Protein AF-A0AAW8EI03-F1 (afdb_monomer)

Mean predicted aligned error: 3.79 Å

Organism: Variovorax paradoxus (NCBI:txid34073)

Foldseek 3Di:
DALQVLLVLLLVCCVVPFLPDVVSLVVSLVVLLVDQLVRNCNNLLVLLQDADDPVRSQRSNQNSLSSCVRSVSDDDDPLLVSLVSRLVRDDLVHQSVLVSVCVNPNLVVSLVSLVVSLPDPDDDPSSVLSSLSSNVSSVPVCSPPDD

Nearest PDB structures (foldseek):
  5tqb-assembly1_B  TM=2.737E-01  e=3.969E+00  Thermochaetoides thermophila DSM 1495

Sequence (147 aa):
MKRDEVLAAVLQSADRFGADNPQQLAFLRSRLGRCAPAEVFAGLFAVFVESAPKELRSQRQELAGRLLDTAEPTKEIDLVECIRASLPSYDLSVEQLPQYFARVLGKQAAIDALASVQATEGLSDGEIAAARTMRWWLGDPTAGEQP

Structure (mmCIF, N/CA/C/O backbone):
data_AF-A0AAW8EI03-F1
#
_entry.id   AF-A0AAW8EI03-F1
#
loop_
_atom_site.group_PDB
_atom_site.id
_atom_site.type_symbol
_atom_site.label_atom_id
_atom_site.label_alt_id
_atom_site.label_comp_id
_atom_site.label_asym_id
_atom_site.label_entity_id
_atom_site.label_seq_id
_atom_site.pdbx_PDB_ins_code
_atom_site.Cartn_x
_atom_site.Cartn_y
_atom_site.Cartn_z
_atom_site.occupancy
_atom_site.B_iso_or_equiv
_atom_site.auth_seq_id
_atom_site.auth_comp_id
_atom_site.auth_asym_id
_atom_site.auth_atom_id
_atom_site.pdbx_PDB_model_num
ATOM 1 N N . MET A 1 1 ? 13.090 -10.937 -11.648 1.00 88.44 1 MET A N 1
ATOM 2 C CA . MET A 1 1 ? 13.462 -10.633 -10.258 1.00 88.44 1 MET A CA 1
ATOM 3 C C . MET A 1 1 ? 12.588 -11.454 -9.337 1.00 88.44 1 MET A C 1
ATOM 5 O O . MET A 1 1 ? 11.423 -11.658 -9.672 1.00 88.44 1 MET A O 1
ATOM 9 N N . LYS A 1 2 ? 13.156 -11.942 -8.241 1.00 94.81 2 LYS A N 1
ATOM 10 C CA . LYS A 1 2 ? 12.438 -12.563 -7.124 1.00 94.81 2 LYS A CA 1
ATOM 11 C C . LYS A 1 2 ? 11.933 -11.504 -6.147 1.00 94.81 2 LYS A C 1
ATOM 13 O O . LYS A 1 2 ? 12.442 -10.383 -6.165 1.00 94.81 2 LYS A O 1
ATOM 18 N N . ARG A 1 3 ? 10.967 -11.866 -5.298 1.00 95.50 3 ARG A N 1
ATOM 19 C CA . ARG A 1 3 ? 10.403 -11.027 -4.225 1.00 95.50 3 ARG A CA 1
ATOM 20 C C . ARG A 1 3 ? 11.460 -10.158 -3.536 1.00 95.50 3 ARG A C 1
ATOM 22 O O . ARG A 1 3 ? 11.333 -8.938 -3.535 1.00 95.50 3 ARG A O 1
ATOM 29 N N . ASP A 1 4 ? 12.512 -10.775 -3.000 1.00 96.50 4 ASP A N 1
ATOM 30 C CA . ASP A 1 4 ? 13.514 -10.073 -2.187 1.00 96.50 4 ASP A CA 1
ATOM 31 C C . ASP A 1 4 ? 14.360 -9.095 -3.015 1.00 96.50 4 ASP A C 1
ATOM 33 O O . ASP A 1 4 ? 14.758 -8.037 -2.531 1.00 96.50 4 ASP A O 1
ATOM 37 N N . GLU A 1 5 ? 14.584 -9.393 -4.298 1.00 97.12 5 GLU A N 1
ATOM 38 C CA . GLU A 1 5 ? 15.269 -8.477 -5.215 1.00 97.12 5 GLU A CA 1
ATOM 39 C C . GLU A 1 5 ? 14.397 -7.262 -5.554 1.00 97.12 5 GLU A C 1
ATOM 41 O O . GLU A 1 5 ? 14.919 -6.158 -5.726 1.00 97.12 5 GLU A O 1
ATOM 46 N N . VAL A 1 6 ? 13.078 -7.456 -5.679 1.00 97.00 6 VAL A N 1
ATOM 47 C CA . VAL A 1 6 ? 12.111 -6.367 -5.891 1.00 97.00 6 VAL A CA 1
ATOM 48 C C . VAL A 1 6 ? 12.072 -5.473 -4.660 1.00 97.00 6 VAL A C 1
ATOM 50 O O . VAL A 1 6 ? 12.260 -4.264 -4.794 1.00 97.00 6 VAL A O 1
ATOM 53 N N . LEU A 1 7 ? 11.914 -6.069 -3.478 1.00 97.38 7 LEU A N 1
ATOM 54 C CA . LEU A 1 7 ? 11.933 -5.359 -2.204 1.00 97.38 7 LEU A CA 1
ATOM 55 C C . LEU A 1 7 ? 13.216 -4.531 -2.062 1.00 97.38 7 LEU A C 1
ATOM 57 O O . LEU A 1 7 ? 13.153 -3.312 -1.920 1.00 97.38 7 LEU A O 1
ATOM 61 N N . ALA A 1 8 ? 14.386 -5.161 -2.200 1.00 97.00 8 ALA A N 1
ATOM 62 C CA . ALA A 1 8 ? 15.669 -4.477 -2.075 1.00 97.00 8 ALA A CA 1
ATOM 63 C C . ALA A 1 8 ? 15.820 -3.314 -3.071 1.00 97.00 8 ALA A C 1
ATOM 65 O O . ALA A 1 8 ? 16.311 -2.249 -2.696 1.00 97.00 8 ALA A O 1
ATOM 66 N N . ALA A 1 9 ? 15.377 -3.485 -4.322 1.00 96.75 9 ALA A N 1
ATOM 67 C CA . ALA A 1 9 ? 15.443 -2.428 -5.330 1.00 96.75 9 ALA A CA 1
ATOM 68 C C . ALA A 1 9 ? 14.569 -1.215 -4.970 1.00 96.75 9 ALA A C 1
ATOM 70 O O . ALA A 1 9 ? 14.993 -0.076 -5.172 1.00 96.75 9 ALA A O 1
ATOM 71 N N . VAL A 1 10 ? 13.373 -1.449 -4.428 1.00 96.50 10 VAL A N 1
ATOM 72 C CA . VAL A 1 10 ? 12.440 -0.385 -4.025 1.00 96.50 10 VAL A CA 1
ATOM 73 C C . VAL A 1 10 ? 12.973 0.357 -2.805 1.00 96.50 10 VAL A C 1
ATOM 75 O O . VAL A 1 10 ? 13.032 1.584 -2.833 1.00 96.50 10 VAL A O 1
ATOM 78 N N . LEU A 1 11 ? 13.442 -0.369 -1.783 1.00 96.44 11 LEU A N 1
ATOM 79 C CA . LEU A 1 11 ? 14.020 0.232 -0.578 1.00 96.44 11 LEU A CA 1
ATOM 80 C C . LEU A 1 11 ? 15.233 1.106 -0.919 1.00 96.44 11 LEU A C 1
ATOM 82 O O . LEU A 1 11 ? 15.270 2.277 -0.554 1.00 96.44 11 LEU A O 1
ATOM 86 N N . GLN A 1 12 ? 16.186 0.575 -1.691 1.00 95.62 12 GLN A N 1
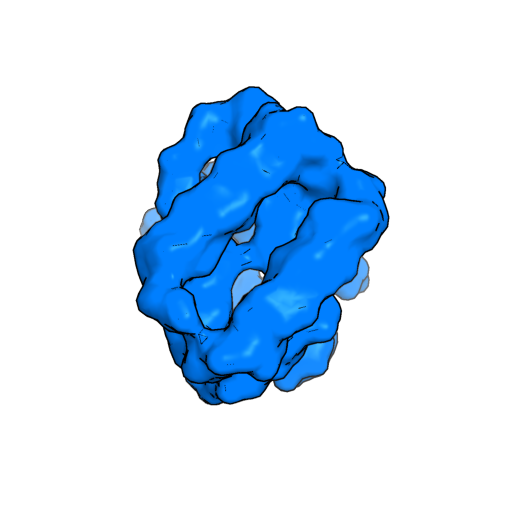ATOM 87 C CA . GLN A 1 12 ? 17.380 1.325 -2.098 1.00 95.62 12 GLN A CA 1
ATOM 88 C C . GLN A 1 12 ? 17.038 2.560 -2.936 1.00 95.62 12 GLN A C 1
ATOM 90 O O . GLN A 1 12 ? 17.693 3.595 -2.810 1.00 95.62 12 GLN A O 1
ATOM 95 N N . SER A 1 13 ? 16.030 2.462 -3.807 1.00 96.12 13 SER A N 1
ATOM 96 C CA . SER A 1 13 ? 15.607 3.597 -4.623 1.00 96.12 13 SER A CA 1
ATOM 97 C C . SER A 1 13 ? 14.934 4.678 -3.783 1.00 96.12 13 SER A C 1
ATOM 99 O O . SER A 1 13 ? 15.280 5.847 -3.935 1.00 96.12 13 SER A O 1
ATOM 101 N N . ALA A 1 14 ? 14.011 4.304 -2.894 1.00 95.75 14 ALA A N 1
ATOM 102 C CA . ALA A 1 14 ? 13.328 5.246 -2.012 1.00 95.75 14 ALA A CA 1
ATOM 103 C C . ALA A 1 14 ? 14.315 5.957 -1.077 1.00 95.75 14 ALA A C 1
ATOM 105 O O . ALA A 1 14 ? 14.278 7.178 -0.967 1.00 95.75 14 ALA A O 1
ATOM 106 N N . ASP A 1 15 ? 15.256 5.225 -0.480 1.00 94.69 15 ASP A N 1
ATOM 107 C CA . ASP A 1 15 ? 16.249 5.803 0.432 1.00 94.69 15 ASP A CA 1
ATOM 108 C C . ASP A 1 15 ? 17.183 6.796 -0.269 1.00 94.69 15 ASP A C 1
ATOM 110 O O . ASP A 1 15 ? 17.623 7.780 0.323 1.00 94.69 15 ASP A O 1
ATOM 114 N N . ARG A 1 16 ? 17.514 6.536 -1.539 1.00 95.25 16 ARG A N 1
ATOM 115 C CA . ARG A 1 16 ? 18.467 7.353 -2.295 1.00 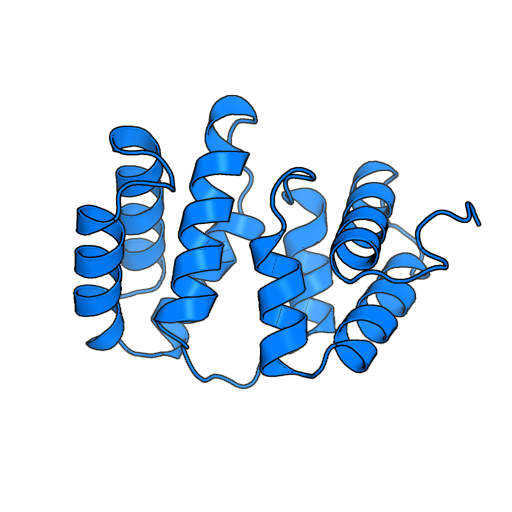95.25 16 ARG A CA 1
ATOM 116 C C . ARG A 1 16 ? 17.819 8.534 -3.011 1.00 95.25 16 ARG A C 1
ATOM 118 O O . ARG A 1 16 ? 18.472 9.562 -3.186 1.00 95.25 16 ARG A O 1
ATOM 125 N N . PHE A 1 17 ? 16.593 8.371 -3.496 1.00 94.25 17 PHE A N 1
ATOM 126 C CA . PHE A 1 17 ? 15.964 9.315 -4.423 1.00 94.25 17 PHE A CA 1
ATOM 127 C C . PHE A 1 17 ? 14.592 9.818 -3.965 1.00 94.25 17 PHE A C 1
ATOM 129 O O . PHE A 1 17 ? 14.031 10.684 -4.638 1.00 94.25 17 PHE A O 1
ATOM 136 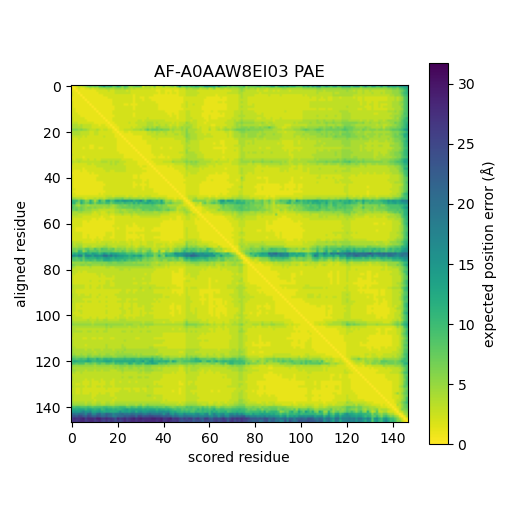N N . GLY A 1 18 ? 14.060 9.293 -2.860 1.00 93.56 18 GLY A N 1
ATOM 137 C CA . GLY A 1 18 ? 12.681 9.513 -2.437 1.00 93.56 18 GLY A CA 1
ATOM 138 C C . GLY A 1 18 ? 11.661 8.819 -3.342 1.00 93.56 18 GLY A C 1
ATOM 139 O O . GLY A 1 18 ? 12.004 8.111 -4.296 1.00 93.56 18 GLY A O 1
ATOM 140 N N . ALA A 1 19 ? 10.385 9.043 -3.044 1.00 92.69 19 ALA A N 1
ATOM 141 C CA . ALA A 1 19 ? 9.264 8.504 -3.803 1.00 92.69 19 ALA A CA 1
ATOM 142 C C . ALA A 1 19 ? 8.973 9.283 -5.093 1.00 92.69 19 ALA A C 1
ATOM 144 O O . ALA A 1 19 ? 8.380 8.729 -6.020 1.00 92.69 19 ALA A O 1
ATOM 145 N N . ASP A 1 20 ? 9.415 10.540 -5.176 1.00 90.75 20 ASP A N 1
ATOM 146 C CA . ASP A 1 20 ? 8.990 11.494 -6.205 1.00 90.75 20 ASP A CA 1
ATOM 147 C C . ASP A 1 20 ? 9.861 11.556 -7.455 1.00 90.75 20 ASP A C 1
ATOM 149 O O . ASP A 1 20 ? 9.526 12.266 -8.400 1.00 90.75 20 ASP A O 1
ATOM 153 N N . ASN A 1 21 ? 10.959 10.802 -7.519 1.00 93.81 21 ASN A N 1
ATOM 154 C CA . ASN A 1 21 ? 11.844 10.848 -8.677 1.00 93.81 21 ASN A CA 1
ATOM 155 C C . ASN A 1 21 ? 11.211 10.150 -9.906 1.00 93.81 21 ASN A C 1
ATOM 157 O O . ASN A 1 21 ? 11.165 8.915 -9.956 1.00 93.81 21 ASN A O 1
ATOM 161 N N . PRO A 1 22 ? 10.785 10.893 -10.953 1.00 92.44 22 PRO A N 1
ATOM 162 C CA . PRO A 1 22 ? 10.033 10.311 -12.066 1.00 92.44 22 PRO A CA 1
ATOM 163 C C . PRO A 1 22 ? 10.897 9.403 -12.949 1.00 92.44 22 PRO A C 1
ATOM 165 O O . PRO A 1 22 ? 10.401 8.433 -13.523 1.00 92.44 22 PRO A O 1
ATOM 168 N N . GLN A 1 23 ? 12.198 9.690 -13.047 1.00 94.19 23 GLN A N 1
ATOM 169 C CA . GLN A 1 23 ? 13.135 8.887 -13.834 1.00 94.19 23 GLN A CA 1
ATOM 170 C C . GLN A 1 23 ? 13.353 7.525 -13.172 1.00 94.19 23 GLN A C 1
ATOM 172 O O . GLN A 1 23 ? 13.334 6.499 -13.854 1.00 94.19 23 GLN A O 1
ATOM 177 N N . GLN A 1 24 ? 13.500 7.505 -11.844 1.00 94.19 24 GLN A N 1
ATOM 178 C CA . GLN A 1 24 ? 13.645 6.262 -11.086 1.00 94.19 24 GLN A CA 1
ATOM 179 C C . GLN A 1 24 ? 12.358 5.445 -11.077 1.00 94.19 24 GLN A C 1
ATOM 181 O O . GLN A 1 24 ? 12.412 4.235 -11.293 1.00 94.19 24 GLN A O 1
ATOM 186 N N . LEU A 1 25 ? 11.200 6.095 -10.937 1.00 94.62 25 LEU A N 1
ATOM 187 C CA . LEU A 1 25 ? 9.909 5.423 -11.056 1.00 94.62 25 LEU A CA 1
ATOM 188 C C . LEU A 1 25 ? 9.758 4.739 -12.425 1.00 94.62 25 LEU A C 1
ATOM 190 O O . LEU A 1 25 ? 9.434 3.553 -12.496 1.00 94.62 25 LEU A O 1
ATOM 194 N N . ALA A 1 26 ? 10.051 5.452 -13.519 1.00 94.75 26 ALA A N 1
ATOM 195 C CA . ALA A 1 26 ? 9.975 4.900 -14.871 1.00 94.75 26 ALA A CA 1
ATOM 196 C C . ALA A 1 26 ? 10.964 3.741 -15.092 1.00 94.75 26 ALA A C 1
ATOM 198 O O . ALA A 1 26 ? 10.614 2.735 -15.720 1.00 94.75 26 ALA A O 1
ATOM 199 N N . PHE A 1 27 ? 12.183 3.862 -14.558 1.00 94.81 27 PHE A N 1
ATOM 200 C CA . PHE A 1 27 ? 13.200 2.814 -14.609 1.00 94.81 27 PHE A CA 1
ATOM 201 C C . PHE A 1 27 ? 12.754 1.548 -13.868 1.00 94.81 27 PHE A C 1
ATOM 203 O O . PHE A 1 27 ? 12.774 0.458 -14.449 1.00 94.81 27 PHE A O 1
ATOM 210 N N . LEU A 1 28 ? 12.301 1.685 -12.617 1.00 95.81 28 LEU A N 1
ATOM 211 C CA . LEU A 1 28 ? 11.804 0.567 -11.817 1.00 95.81 28 LEU A CA 1
ATOM 212 C C . LEU A 1 28 ? 10.599 -0.085 -12.487 1.00 95.81 28 LEU A C 1
ATOM 214 O O . LEU A 1 28 ?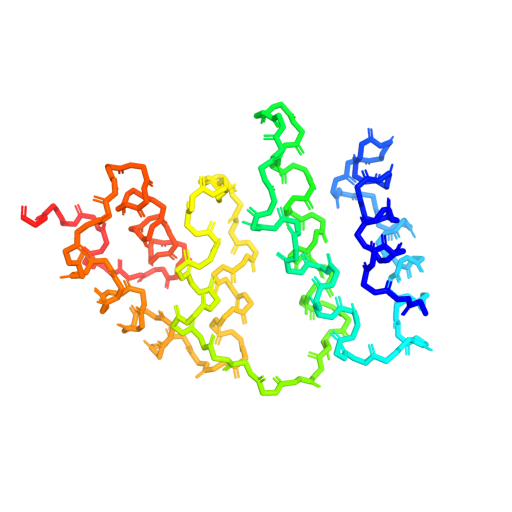 10.618 -1.296 -12.683 1.00 95.81 28 LEU A O 1
ATOM 218 N N . ARG A 1 29 ? 9.613 0.693 -12.946 1.00 95.00 29 ARG A N 1
ATOM 219 C CA . ARG A 1 29 ? 8.448 0.165 -13.671 1.00 95.00 29 ARG A CA 1
ATOM 220 C C . ARG A 1 29 ? 8.859 -0.675 -14.881 1.00 95.00 29 ARG A C 1
ATOM 222 O O . ARG A 1 29 ? 8.385 -1.796 -15.040 1.00 95.00 29 ARG A O 1
ATOM 229 N N . SER A 1 30 ? 9.773 -0.168 -15.712 1.00 94.31 30 SER A N 1
ATOM 230 C CA . SER A 1 30 ? 10.279 -0.889 -16.893 1.00 94.31 30 SER A CA 1
ATOM 231 C C . SER A 1 30 ? 10.959 -2.211 -16.524 1.00 94.31 30 SER A C 1
ATOM 233 O O . SER A 1 30 ? 10.785 -3.225 -17.203 1.00 94.31 30 SER A O 1
ATOM 235 N N . ARG A 1 31 ? 11.717 -2.223 -15.423 1.00 94.75 31 ARG A N 1
ATOM 236 C CA . ARG A 1 31 ? 12.402 -3.421 -14.925 1.00 94.75 31 ARG A CA 1
ATOM 237 C C . ARG A 1 31 ? 11.420 -4.435 -14.328 1.00 94.75 31 ARG A C 1
ATOM 239 O O . ARG A 1 31 ? 11.528 -5.627 -14.623 1.00 94.75 31 ARG A O 1
ATOM 246 N N . LEU A 1 32 ? 10.461 -3.973 -13.528 1.00 94.62 32 LEU A N 1
ATOM 247 C CA . LEU A 1 32 ? 9.442 -4.808 -12.889 1.00 94.62 32 LEU A CA 1
ATOM 248 C C . LEU A 1 32 ? 8.476 -5.413 -13.912 1.00 94.62 32 LEU A C 1
ATOM 250 O O . LEU A 1 32 ? 8.150 -6.588 -13.791 1.00 94.62 32 LEU A O 1
ATOM 254 N N . GLY A 1 33 ? 8.124 -4.686 -14.976 1.00 90.44 33 GLY A N 1
ATOM 255 C CA . GLY A 1 33 ? 7.265 -5.192 -16.055 1.00 90.44 33 GLY A CA 1
ATOM 256 C C . GLY A 1 33 ? 7.834 -6.390 -16.833 1.00 90.44 33 GLY A C 1
ATOM 257 O O . GLY A 1 33 ? 7.117 -7.019 -17.601 1.00 90.44 33 GLY A O 1
ATOM 258 N N . ARG A 1 34 ? 9.115 -6.736 -16.638 1.00 91.19 34 ARG A N 1
ATOM 259 C CA . ARG A 1 34 ? 9.764 -7.931 -17.219 1.00 91.19 34 ARG A CA 1
ATOM 260 C C . ARG A 1 34 ? 9.827 -9.114 -16.250 1.00 91.19 34 ARG A C 1
ATOM 262 O O . ARG A 1 34 ? 10.421 -10.142 -16.569 1.00 91.19 34 ARG A O 1
ATOM 269 N N . CYS A 1 35 ? 9.309 -8.949 -15.039 1.00 93.31 35 CYS A N 1
ATOM 270 C CA . CYS A 1 35 ? 9.349 -9.948 -13.981 1.00 93.31 35 CYS A CA 1
ATOM 271 C C . CYS A 1 35 ? 7.994 -10.653 -13.850 1.00 93.31 35 CYS A C 1
ATOM 273 O O . CYS A 1 35 ? 6.981 -10.181 -14.357 1.00 93.31 35 CYS A O 1
ATOM 275 N N . ALA A 1 36 ? 7.970 -11.793 -13.156 1.00 93.44 36 ALA A N 1
ATOM 276 C CA . ALA A 1 36 ? 6.721 -12.492 -12.879 1.00 93.44 36 ALA A CA 1
ATOM 277 C C . ALA A 1 36 ? 5.806 -11.612 -11.997 1.00 93.44 36 ALA A C 1
ATOM 279 O O . ALA A 1 36 ? 6.268 -11.173 -10.938 1.00 93.44 36 ALA A O 1
ATOM 280 N N . PRO A 1 37 ? 4.527 -11.392 -12.365 1.00 93.12 37 PRO A N 1
ATOM 281 C CA . PRO A 1 37 ? 3.620 -10.517 -11.615 1.00 93.12 37 PRO A CA 1
ATOM 282 C C . PRO A 1 37 ? 3.514 -10.865 -10.128 1.00 93.12 37 PRO A C 1
ATOM 284 O O . PRO A 1 37 ? 3.549 -9.980 -9.281 1.00 93.12 37 PRO A O 1
ATOM 287 N N . ALA A 1 38 ? 3.482 -12.159 -9.793 1.00 92.69 38 ALA A N 1
ATOM 288 C CA . ALA A 1 38 ? 3.409 -12.617 -8.407 1.00 92.69 38 ALA A CA 1
ATOM 289 C C . ALA A 1 38 ? 4.627 -12.199 -7.560 1.00 92.69 38 ALA A C 1
ATOM 291 O O . ALA A 1 38 ? 4.464 -11.839 -6.399 1.00 92.69 38 ALA A O 1
ATOM 292 N N . GLU A 1 39 ? 5.832 -12.219 -8.138 1.00 95.12 39 GLU A N 1
ATOM 293 C CA . GLU A 1 39 ? 7.071 -11.814 -7.456 1.00 95.12 39 GLU A CA 1
ATOM 294 C C . GLU A 1 39 ? 7.130 -10.289 -7.293 1.00 95.12 39 GLU A C 1
ATOM 296 O O . GLU A 1 39 ? 7.568 -9.788 -6.258 1.00 95.12 39 GLU A O 1
ATOM 301 N N . VAL A 1 40 ? 6.649 -9.549 -8.301 1.00 96.31 40 VAL A N 1
ATOM 302 C CA . VAL A 1 40 ? 6.547 -8.082 -8.263 1.00 96.31 40 VAL A CA 1
ATOM 303 C C . VAL A 1 40 ? 5.572 -7.647 -7.178 1.00 96.31 40 VAL A C 1
ATOM 305 O O . VAL A 1 40 ? 5.944 -6.844 -6.326 1.00 96.31 40 VAL A O 1
ATOM 308 N N . PHE A 1 41 ? 4.362 -8.212 -7.164 1.00 95.38 41 PHE A N 1
ATOM 309 C CA . PHE A 1 41 ? 3.385 -7.945 -6.114 1.00 95.38 41 PHE A CA 1
ATOM 310 C C . PHE A 1 41 ? 3.961 -8.276 -4.736 1.00 95.38 41 PHE A C 1
ATOM 312 O O . PHE A 1 41 ? 3.964 -7.414 -3.867 1.00 95.38 41 PHE A O 1
ATOM 319 N N . ALA A 1 42 ? 4.508 -9.482 -4.545 1.00 95.06 42 ALA A N 1
ATOM 320 C CA . ALA A 1 42 ? 5.024 -9.906 -3.246 1.00 95.06 42 ALA A CA 1
ATOM 321 C C . ALA A 1 42 ? 6.148 -8.995 -2.726 1.00 95.06 42 ALA A C 1
ATOM 323 O O . ALA A 1 42 ? 6.190 -8.703 -1.534 1.00 95.06 42 ALA A O 1
ATOM 324 N N . GLY A 1 43 ? 7.054 -8.542 -3.598 1.00 96.62 43 GLY A N 1
ATOM 325 C CA . GLY A 1 43 ? 8.148 -7.650 -3.209 1.00 96.62 43 GLY A CA 1
ATOM 326 C C . GLY A 1 43 ? 7.698 -6.216 -2.932 1.00 96.62 43 GLY A C 1
ATOM 327 O O . GLY A 1 43 ? 8.172 -5.606 -1.979 1.00 96.62 43 GLY A O 1
ATOM 328 N N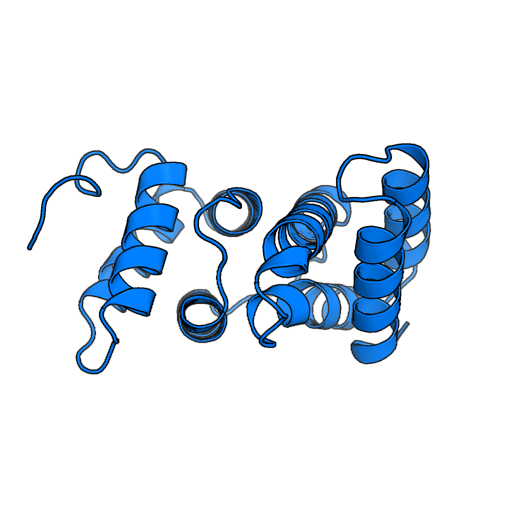 . LEU A 1 44 ? 6.765 -5.680 -3.726 1.00 97.00 44 LEU A N 1
ATOM 329 C CA . LEU A 1 44 ? 6.191 -4.353 -3.486 1.00 97.00 44 LEU A CA 1
ATOM 330 C C . LEU A 1 44 ? 5.332 -4.335 -2.220 1.00 97.00 44 LEU A C 1
ATOM 332 O O . LEU A 1 44 ? 5.450 -3.430 -1.400 1.00 97.00 44 LEU A O 1
ATOM 336 N N . PHE A 1 45 ? 4.499 -5.357 -2.042 1.00 96.44 45 PHE A N 1
ATOM 337 C CA . PHE A 1 45 ? 3.616 -5.478 -0.893 1.00 96.44 45 PHE A CA 1
ATOM 338 C C . PHE A 1 45 ? 4.393 -5.704 0.412 1.00 96.44 45 PHE A C 1
ATOM 340 O O . PHE A 1 45 ? 4.013 -5.169 1.450 1.00 96.44 45 PHE A O 1
ATOM 347 N N . ALA A 1 46 ? 5.538 -6.396 0.359 1.00 97.06 46 ALA A N 1
ATOM 348 C CA . ALA A 1 46 ? 6.418 -6.570 1.515 1.00 97.06 46 ALA A CA 1
ATOM 349 C C . ALA A 1 46 ? 6.848 -5.240 2.160 1.00 97.06 46 ALA A C 1
ATOM 351 O O . ALA A 1 46 ? 7.027 -5.202 3.371 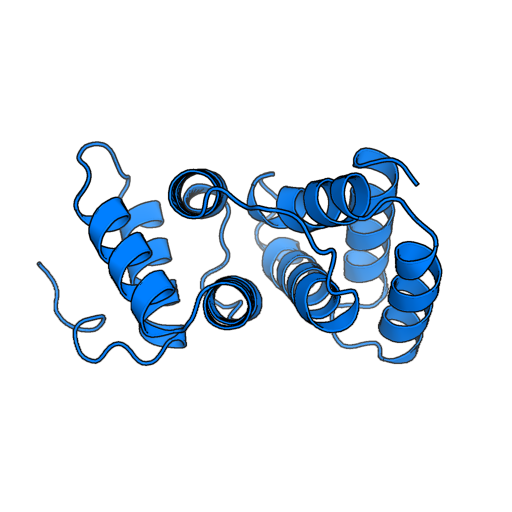1.00 97.06 46 ALA A O 1
ATOM 352 N N . VAL A 1 47 ? 6.929 -4.136 1.407 1.00 97.50 47 VAL A N 1
ATOM 353 C CA . VAL A 1 47 ? 7.257 -2.800 1.949 1.00 97.50 47 VAL A CA 1
ATOM 354 C C . VAL A 1 47 ? 6.211 -2.295 2.956 1.00 97.50 47 VAL A C 1
ATOM 356 O O . VAL A 1 47 ? 6.530 -1.504 3.844 1.00 97.50 47 VAL A O 1
ATOM 359 N N . PHE A 1 48 ? 4.963 -2.746 2.829 1.00 96.75 48 PHE A N 1
ATOM 360 C CA . PHE A 1 48 ? 3.864 -2.377 3.723 1.00 96.75 48 PHE A CA 1
ATOM 361 C C . PHE A 1 48 ? 3.706 -3.322 4.913 1.00 96.75 48 PHE A C 1
ATOM 363 O O . PHE A 1 48 ? 3.010 -2.981 5.860 1.00 96.75 48 PHE A O 1
ATOM 370 N N . VAL A 1 49 ? 4.330 -4.499 4.865 1.00 95.69 49 VAL A N 1
ATOM 371 C CA . VAL A 1 49 ? 4.243 -5.524 5.916 1.00 95.69 49 VAL A CA 1
ATOM 372 C C . VAL A 1 49 ? 5.489 -5.493 6.795 1.00 95.69 49 VAL A C 1
ATOM 374 O O . VAL A 1 49 ? 5.405 -5.543 8.022 1.00 95.69 49 VAL A O 1
ATOM 377 N N . GLU A 1 50 ? 6.663 -5.379 6.179 1.00 93.00 50 GLU A N 1
ATOM 378 C CA . GLU A 1 50 ? 7.934 -5.353 6.886 1.00 93.00 50 GLU A CA 1
ATOM 379 C C . GLU A 1 50 ? 8.144 -4.002 7.578 1.00 93.00 50 GLU A C 1
ATOM 381 O O . GLU A 1 50 ? 8.085 -2.935 6.963 1.00 93.00 50 GLU A O 1
ATOM 386 N N . SER A 1 51 ? 8.395 -4.049 8.888 1.00 76.94 51 SER A N 1
ATOM 387 C CA . SER A 1 51 ? 8.609 -2.845 9.685 1.00 76.94 51 SER A CA 1
ATOM 388 C C . SER A 1 51 ? 9.881 -2.127 9.235 1.00 76.94 51 SER A C 1
ATOM 390 O O . SER A 1 51 ? 10.983 -2.675 9.282 1.00 76.94 51 SER A O 1
ATOM 392 N N . ALA A 1 52 ? 9.725 -0.874 8.817 1.00 80.69 52 ALA A N 1
ATOM 393 C CA . ALA A 1 52 ? 10.824 0.039 8.531 1.00 80.69 52 ALA A CA 1
ATOM 394 C C . ALA A 1 52 ? 10.954 1.098 9.643 1.00 80.69 52 ALA A C 1
ATOM 396 O O . ALA A 1 52 ? 9.941 1.444 10.276 1.00 80.69 52 ALA A O 1
ATOM 397 N N . PRO A 1 53 ? 12.161 1.671 9.844 1.00 87.75 53 PRO A N 1
ATOM 398 C CA . PRO A 1 53 ? 12.338 2.879 10.647 1.00 87.75 53 PRO A CA 1
ATOM 399 C C . PRO A 1 53 ? 11.359 3.969 10.210 1.00 87.75 53 PRO A C 1
ATOM 401 O O . PRO A 1 53 ? 11.101 4.137 9.013 1.00 87.75 53 PRO A O 1
ATOM 404 N N . LYS A 1 54 ? 10.795 4.693 11.180 1.00 83.81 54 LYS A N 1
ATOM 405 C CA . LYS A 1 54 ? 9.708 5.655 10.949 1.00 83.81 54 LYS A CA 1
ATOM 406 C C . LYS A 1 54 ? 10.109 6.744 9.949 1.00 83.81 54 LYS A C 1
ATOM 408 O O . LYS A 1 54 ? 9.276 7.199 9.178 1.00 83.81 54 LYS A O 1
ATOM 413 N N . GLU A 1 55 ? 11.384 7.118 9.924 1.00 88.56 55 GLU A N 1
ATOM 414 C CA . GLU A 1 55 ? 11.927 8.209 9.111 1.00 88.56 55 GLU A CA 1
ATOM 415 C C . GLU A 1 55 ? 11.964 7.882 7.610 1.00 88.56 55 GLU A C 1
ATOM 417 O O . GLU A 1 55 ? 11.950 8.789 6.785 1.00 88.56 55 GLU A O 1
ATOM 422 N N . LEU A 1 56 ? 12.018 6.595 7.252 1.00 91.00 56 LEU A N 1
ATOM 423 C CA . LEU A 1 56 ? 12.123 6.130 5.861 1.00 91.00 56 LEU A CA 1
ATOM 424 C C . LEU A 1 56 ? 10.827 5.494 5.352 1.00 91.00 56 LEU A C 1
ATOM 426 O O . LEU A 1 56 ? 10.661 5.273 4.151 1.00 91.00 56 LEU A O 1
ATOM 430 N N . ARG A 1 57 ? 9.923 5.153 6.272 1.00 93.69 57 ARG A N 1
ATOM 431 C CA . ARG A 1 57 ? 8.730 4.355 6.001 1.00 93.69 57 ARG A CA 1
ATOM 432 C C . ARG A 1 57 ? 7.821 4.997 4.960 1.00 93.69 57 ARG A C 1
ATOM 434 O O . ARG A 1 57 ? 7.473 4.319 3.997 1.00 93.69 57 ARG A O 1
ATOM 441 N N . SER A 1 58 ? 7.494 6.279 5.123 1.00 95.44 58 SER A N 1
ATOM 442 C CA . SER A 1 58 ? 6.596 7.000 4.215 1.00 95.44 58 SER A CA 1
ATOM 443 C C . SER A 1 58 ? 7.111 6.983 2.775 1.00 95.44 58 SER A C 1
ATOM 445 O O . SER A 1 58 ? 6.421 6.500 1.886 1.00 95.44 58 SER A O 1
ATOM 447 N N . GLN A 1 59 ? 8.368 7.378 2.552 1.00 96.38 59 GLN A N 1
ATOM 448 C CA . GLN A 1 59 ? 8.990 7.408 1.221 1.00 96.38 59 GLN A CA 1
ATOM 449 C C . GLN A 1 59 ? 9.054 6.022 0.562 1.00 96.38 59 GLN A C 1
ATOM 451 O O . GLN A 1 59 ? 8.819 5.877 -0.639 1.00 96.38 59 GLN A O 1
ATOM 456 N N . ARG A 1 60 ? 9.359 4.977 1.341 1.00 97.19 60 ARG A N 1
ATOM 457 C CA . ARG A 1 60 ? 9.399 3.594 0.843 1.00 97.19 60 ARG A CA 1
ATOM 458 C C . ARG A 1 60 ? 8.014 3.100 0.439 1.00 97.19 60 ARG A C 1
ATOM 460 O O . ARG A 1 60 ? 7.860 2.557 -0.655 1.00 97.19 60 ARG A O 1
ATOM 467 N N . GLN A 1 61 ? 7.023 3.290 1.306 1.00 98.00 61 GLN A N 1
ATOM 468 C CA . GLN A 1 61 ? 5.648 2.852 1.069 1.00 98.00 61 GLN A CA 1
ATOM 469 C C . GLN A 1 61 ? 4.988 3.638 -0.066 1.00 98.00 61 GLN A C 1
ATOM 471 O O . GLN A 1 61 ? 4.323 3.042 -0.911 1.00 98.00 61 GLN A O 1
ATOM 476 N N . GLU A 1 62 ? 5.237 4.941 -0.164 1.00 97.69 62 GLU A N 1
ATOM 477 C CA . GLU A 1 62 ? 4.750 5.764 -1.268 1.00 97.69 62 GLU A CA 1
ATOM 478 C C . GLU A 1 62 ? 5.308 5.278 -2.613 1.00 97.69 62 GLU A C 1
ATOM 480 O O . GLU A 1 62 ? 4.538 4.995 -3.534 1.00 97.69 62 GLU A O 1
ATOM 485 N N . LEU A 1 63 ? 6.628 5.067 -2.726 1.00 97.75 63 LEU A N 1
ATOM 486 C CA . LEU A 1 63 ? 7.227 4.525 -3.952 1.00 97.75 63 LEU A CA 1
ATOM 487 C C . LEU A 1 63 ? 6.651 3.145 -4.307 1.00 97.75 63 LEU A C 1
ATOM 489 O O . LEU A 1 63 ? 6.318 2.893 -5.468 1.00 97.75 63 LEU A O 1
ATOM 493 N N . ALA A 1 64 ? 6.523 2.256 -3.319 1.00 97.50 64 ALA A N 1
ATOM 494 C CA . ALA A 1 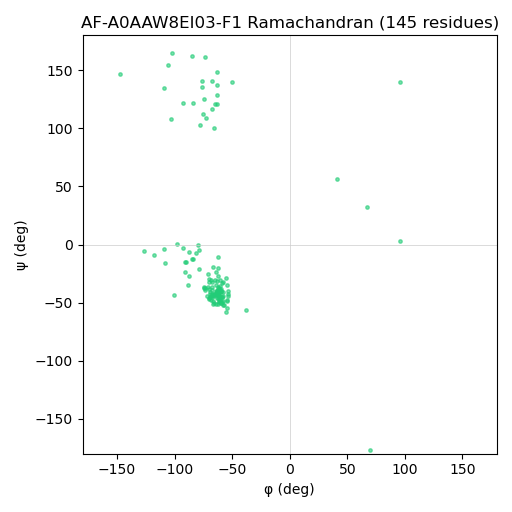64 ? 5.961 0.924 -3.517 1.00 97.50 64 ALA A CA 1
ATOM 495 C C . ALA A 1 64 ? 4.509 0.985 -4.010 1.00 97.50 64 ALA A C 1
ATOM 497 O O . ALA A 1 64 ? 4.152 0.278 -4.952 1.00 97.50 64 ALA A O 1
ATOM 498 N N . GLY A 1 65 ? 3.690 1.862 -3.430 1.00 96.38 65 GLY A N 1
ATOM 499 C CA . GLY A 1 65 ? 2.298 2.056 -3.821 1.00 96.38 65 GLY A CA 1
ATOM 500 C C . GLY A 1 65 ? 2.154 2.621 -5.234 1.00 96.38 65 GLY A C 1
ATOM 501 O O . GLY A 1 65 ? 1.382 2.091 -6.031 1.00 96.38 65 GLY A O 1
ATOM 502 N N . ARG A 1 66 ? 2.976 3.609 -5.609 1.00 95.94 66 ARG A N 1
ATOM 503 C CA . ARG A 1 66 ? 3.029 4.120 -6.993 1.00 95.94 66 ARG A CA 1
ATOM 504 C C . ARG A 1 66 ? 3.426 3.030 -7.992 1.00 95.94 66 ARG A C 1
ATOM 506 O O . ARG A 1 66 ? 2.939 3.006 -9.122 1.00 95.94 66 ARG A O 1
ATOM 513 N N . LEU A 1 67 ? 4.312 2.115 -7.602 1.00 96.31 67 LEU A N 1
ATOM 514 C CA . LEU A 1 67 ? 4.703 0.979 -8.438 1.00 96.31 67 LEU A CA 1
ATOM 515 C C . LEU A 1 67 ? 3.620 -0.105 -8.498 1.00 96.31 67 LEU A C 1
ATOM 517 O O . LEU A 1 67 ? 3.420 -0.664 -9.571 1.00 96.31 67 LEU A O 1
ATOM 521 N N . LEU A 1 68 ? 2.891 -0.377 -7.412 1.00 94.44 68 LEU A N 1
ATOM 522 C CA . LEU A 1 68 ? 1.715 -1.261 -7.439 1.00 94.44 68 LEU A CA 1
ATOM 523 C C . LEU A 1 68 ? 0.646 -0.725 -8.396 1.00 94.44 68 LEU A C 1
ATOM 525 O O . LEU A 1 68 ? 0.030 -1.492 -9.139 1.00 94.44 68 LEU A O 1
ATOM 529 N N . ASP A 1 69 ? 0.460 0.593 -8.401 1.00 90.06 69 ASP A N 1
ATOM 530 C CA . ASP A 1 69 ? -0.478 1.262 -9.291 1.00 90.06 69 ASP A CA 1
ATOM 531 C C . ASP A 1 69 ? -0.032 1.206 -10.756 1.00 90.06 69 ASP A C 1
ATOM 533 O O . ASP A 1 69 ? -0.799 0.804 -11.619 1.00 90.06 69 ASP A O 1
ATOM 537 N N . THR A 1 70 ? 1.231 1.529 -11.038 1.00 90.31 70 THR A N 1
ATOM 538 C CA . THR A 1 70 ? 1.711 1.705 -12.421 1.00 90.31 70 THR A CA 1
ATOM 539 C C . THR A 1 70 ? 2.282 0.452 -13.082 1.00 90.31 70 THR A C 1
ATOM 541 O O . THR A 1 70 ? 2.354 0.400 -14.311 1.00 90.31 70 THR A O 1
ATOM 544 N N . ALA A 1 71 ? 2.761 -0.527 -12.310 1.00 85.38 71 ALA A N 1
ATOM 545 C CA . ALA A 1 71 ? 3.248 -1.805 -12.836 1.00 85.38 71 ALA A CA 1
ATOM 546 C C . ALA A 1 71 ? 2.139 -2.860 -12.922 1.00 85.38 71 ALA A C 1
ATOM 548 O O . ALA A 1 71 ? 2.346 -3.881 -13.573 1.00 85.38 71 ALA A O 1
ATOM 549 N N . GLU A 1 72 ? 1.003 -2.617 -12.258 1.00 84.00 72 GLU A N 1
ATOM 550 C CA . GLU A 1 72 ? -0.202 -3.450 -12.282 1.00 84.00 72 GLU A CA 1
ATOM 551 C C . GLU A 1 72 ? 0.079 -4.960 -12.239 1.00 84.00 72 GLU A C 1
ATOM 553 O O . GLU A 1 72 ? -0.341 -5.696 -13.139 1.00 84.00 72 GLU A O 1
ATOM 558 N N . PRO A 1 73 ? 0.800 -5.461 -11.216 1.00 81.75 73 PRO A N 1
ATOM 559 C CA . PRO A 1 73 ? 1.069 -6.885 -11.122 1.00 81.75 73 PRO A CA 1
ATOM 560 C C . PRO A 1 73 ? -0.258 -7.619 -10.895 1.00 81.75 73 PRO A C 1
ATOM 562 O O . PRO A 1 73 ? -0.803 -7.626 -9.794 1.00 81.75 73 PRO A O 1
ATOM 565 N N . THR A 1 74 ? -0.815 -8.196 -11.957 1.00 69.25 74 THR A N 1
ATOM 566 C CA . THR A 1 74 ? -2.133 -8.831 -11.922 1.00 69.25 74 THR A CA 1
ATOM 567 C C . THR A 1 74 ? -2.012 -10.177 -11.218 1.00 69.25 74 THR A C 1
ATOM 569 O O . THR A 1 74 ? -1.359 -11.101 -11.708 1.00 69.25 74 THR A O 1
ATOM 572 N N . LYS A 1 75 ? -2.618 -10.272 -10.036 1.00 70.19 75 LYS A N 1
ATOM 573 C CA . LYS A 1 75 ? -2.750 -11.492 -9.240 1.00 70.19 75 LYS A CA 1
ATOM 574 C C . LYS A 1 75 ? -4.072 -11.419 -8.477 1.00 70.19 75 LYS A C 1
ATOM 576 O O . LYS A 1 75 ? -4.479 -10.335 -8.068 1.00 70.19 75 LYS A O 1
ATOM 581 N N . GLU A 1 76 ? -4.711 -12.562 -8.262 1.00 77.38 76 GLU A N 1
ATOM 582 C CA . GLU A 1 76 ? -5.760 -12.674 -7.249 1.00 77.38 76 GLU A CA 1
ATOM 583 C C . GLU A 1 76 ? -5.144 -12.413 -5.867 1.00 77.38 76 GLU A C 1
ATOM 585 O O . GLU A 1 76 ? -4.180 -13.074 -5.464 1.00 77.38 76 GLU A O 1
ATOM 590 N N . ILE A 1 77 ? -5.663 -11.399 -5.176 1.00 82.69 77 ILE A N 1
ATOM 591 C CA . ILE A 1 77 ? -5.252 -11.031 -3.822 1.00 82.69 77 ILE A CA 1
ATOM 592 C C . ILE A 1 77 ? -6.372 -11.388 -2.849 1.00 82.69 77 ILE A C 1
ATOM 594 O O . ILE A 1 77 ? -7.538 -11.087 -3.105 1.00 82.69 77 ILE A O 1
ATOM 598 N N . ASP A 1 78 ? -6.019 -11.999 -1.719 1.00 88.75 78 ASP A N 1
ATOM 599 C CA . ASP A 1 78 ? -6.910 -12.036 -0.564 1.00 88.75 78 ASP A CA 1
ATOM 600 C C . ASP A 1 78 ? -6.816 -10.672 0.124 1.00 88.75 78 ASP A C 1
ATOM 602 O O . ASP A 1 78 ? -5.821 -10.342 0.776 1.00 88.75 78 ASP A O 1
ATOM 606 N N . LEU A 1 79 ? -7.829 -9.833 -0.096 1.00 87.81 79 LEU A N 1
ATOM 607 C CA . LEU A 1 79 ? -7.843 -8.469 0.419 1.00 87.81 79 LEU A CA 1
ATOM 608 C C . LEU A 1 79 ? -7.809 -8.430 1.947 1.00 87.81 79 LEU A C 1
ATOM 610 O O . LEU A 1 79 ? -7.129 -7.580 2.515 1.00 87.81 79 LEU A O 1
ATOM 614 N N . VAL A 1 80 ? -8.534 -9.327 2.612 1.00 91.31 80 VAL A N 1
ATOM 615 C CA . VAL A 1 80 ? -8.632 -9.329 4.076 1.00 91.31 80 VAL A CA 1
ATOM 616 C C . VAL A 1 80 ? -7.283 -9.701 4.677 1.00 91.31 80 VAL A C 1
ATOM 618 O O . VAL A 1 80 ? -6.833 -9.050 5.625 1.00 91.31 80 VAL A O 1
ATOM 621 N N . GLU A 1 81 ? -6.610 -10.698 4.103 1.00 92.25 81 GLU A N 1
ATOM 622 C CA . GLU A 1 81 ? -5.253 -11.070 4.502 1.00 92.25 81 GLU A CA 1
ATOM 623 C C . GLU A 1 81 ? -4.257 -9.929 4.243 1.00 92.25 81 GLU A C 1
ATOM 625 O O . GLU A 1 81 ? -3.490 -9.574 5.140 1.00 92.25 81 GLU A O 1
ATOM 630 N N . CYS A 1 82 ? -4.309 -9.292 3.067 1.00 94.25 82 CYS A N 1
ATOM 631 C CA . CYS A 1 82 ? -3.433 -8.162 2.747 1.00 94.25 82 CYS A CA 1
ATOM 632 C C . CYS A 1 82 ? -3.654 -6.984 3.706 1.00 94.25 82 CYS A C 1
ATOM 634 O O . CYS A 1 82 ? -2.694 -6.438 4.248 1.00 94.25 82 CYS A O 1
ATOM 636 N N . ILE A 1 83 ? -4.906 -6.599 3.962 1.00 94.94 83 ILE A N 1
ATOM 637 C CA . ILE A 1 83 ? -5.212 -5.521 4.906 1.00 94.94 83 ILE A CA 1
ATOM 638 C C . ILE A 1 83 ? -4.582 -5.859 6.256 1.00 94.94 83 ILE A C 1
ATOM 640 O O . ILE A 1 83 ? -3.712 -5.112 6.703 1.00 94.94 83 ILE A O 1
ATOM 644 N N . ARG A 1 84 ? -4.929 -7.011 6.846 1.00 95.38 84 ARG A N 1
ATOM 645 C CA . ARG A 1 84 ? -4.416 -7.436 8.160 1.00 95.38 84 ARG A CA 1
ATOM 646 C C . ARG A 1 84 ? -2.892 -7.436 8.224 1.00 95.38 84 ARG A C 1
ATOM 648 O O . ARG A 1 84 ? -2.335 -6.919 9.184 1.00 95.38 84 ARG A O 1
ATOM 655 N N . ALA A 1 85 ? -2.221 -7.960 7.200 1.00 95.75 85 ALA A N 1
ATOM 656 C CA . ALA A 1 85 ? -0.763 -8.012 7.157 1.00 95.75 85 ALA A CA 1
ATOM 657 C C . ALA A 1 85 ? -0.109 -6.619 7.099 1.00 95.75 85 ALA A C 1
ATOM 659 O O . ALA A 1 85 ? 1.001 -6.444 7.595 1.00 95.75 85 ALA A O 1
ATOM 660 N N . SER A 1 86 ? -0.773 -5.632 6.491 1.00 96.38 86 SER A N 1
ATOM 661 C CA . SER A 1 86 ? -0.217 -4.284 6.309 1.00 96.38 86 SER A CA 1
ATOM 662 C C . SER A 1 86 ? -0.461 -3.328 7.483 1.00 96.38 86 SER A C 1
ATOM 664 O O . SER A 1 86 ? 0.345 -2.423 7.699 1.00 96.38 86 SER A O 1
ATOM 666 N N . LEU A 1 87 ? -1.531 -3.519 8.270 1.00 96.19 87 LEU A N 1
ATOM 667 C CA . LEU A 1 87 ? -1.909 -2.592 9.352 1.00 96.19 87 LEU A CA 1
ATOM 668 C C . LEU A 1 87 ? -0.787 -2.299 10.371 1.00 96.19 87 LEU A C 1
ATOM 670 O O . LEU A 1 87 ? -0.614 -1.124 10.698 1.00 96.19 87 LEU A O 1
ATOM 674 N N . PRO A 1 88 ? 0.007 -3.283 10.849 1.00 95.31 88 PRO A N 1
ATOM 675 C CA . PRO A 1 88 ? 1.020 -3.035 11.882 1.00 95.31 88 PRO A CA 1
ATOM 676 C C . PRO A 1 88 ? 2.135 -2.077 11.445 1.00 95.31 88 PRO A C 1
ATOM 678 O O . PRO A 1 88 ? 2.712 -1.357 12.264 1.00 95.31 88 PRO A O 1
ATOM 681 N N . SER A 1 89 ? 2.463 -2.088 10.153 1.00 95.56 89 SER A N 1
ATOM 682 C CA . SER A 1 89 ? 3.599 -1.356 9.588 1.00 95.56 89 SER A CA 1
ATOM 683 C C . SER A 1 89 ? 3.172 -0.174 8.722 1.00 95.56 89 SER A C 1
ATOM 685 O O . SER A 1 89 ? 4.037 0.565 8.255 1.00 95.56 89 SER A O 1
ATOM 687 N N . TYR A 1 90 ? 1.875 0.036 8.501 1.00 96.75 90 TYR A N 1
ATOM 688 C CA . TYR A 1 90 ? 1.369 1.089 7.628 1.00 96.75 90 TYR A CA 1
ATOM 689 C C . TYR A 1 90 ? 1.720 2.495 8.135 1.00 96.75 90 TYR A C 1
ATOM 691 O O . TYR A 1 90 ? 1.631 2.801 9.328 1.00 96.75 90 TYR A O 1
ATOM 699 N N . ASP A 1 91 ? 2.137 3.363 7.217 1.00 96.88 91 ASP A N 1
ATOM 700 C CA . ASP A 1 91 ? 2.328 4.781 7.481 1.00 96.88 91 ASP A CA 1
ATOM 701 C C . ASP A 1 91 ? 1.057 5.567 7.144 1.00 96.88 91 ASP A C 1
ATOM 703 O O . ASP A 1 91 ? 0.588 5.574 6.008 1.00 96.88 91 ASP A O 1
ATOM 707 N N . LEU A 1 92 ? 0.514 6.270 8.140 1.00 96.25 92 LEU A N 1
ATOM 708 C CA . LEU A 1 92 ? -0.753 6.998 8.021 1.00 96.25 92 LEU A CA 1
ATOM 709 C C . LEU A 1 92 ? -0.720 8.124 6.972 1.00 96.25 92 LEU A C 1
ATOM 711 O O . LEU A 1 92 ? -1.779 8.560 6.521 1.00 96.25 92 LEU A O 1
ATOM 715 N N . SER A 1 93 ? 0.469 8.600 6.588 1.00 95.56 93 SER A N 1
ATOM 716 C CA . SER A 1 93 ? 0.634 9.640 5.565 1.00 95.56 93 SER A CA 1
ATOM 717 C C . SER A 1 93 ? 0.567 9.119 4.124 1.00 95.56 93 SER A C 1
ATOM 719 O O . SER A 1 93 ? 0.537 9.925 3.198 1.00 95.56 93 SER A O 1
ATOM 721 N N . VAL A 1 94 ? 0.526 7.798 3.919 1.00 96.38 94 VAL A N 1
ATOM 722 C CA . VAL A 1 94 ? 0.654 7.164 2.598 1.00 96.38 94 VAL A CA 1
ATOM 723 C C . VAL A 1 94 ? -0.703 6.696 2.077 1.00 96.38 94 VAL A C 1
ATOM 725 O O . VAL A 1 94 ? -1.242 5.685 2.518 1.00 96.38 94 VAL A O 1
ATOM 728 N N . GLU A 1 95 ? -1.250 7.368 1.073 1.00 97.50 95 GLU A N 1
ATOM 729 C CA . GLU A 1 95 ? -2.564 7.033 0.499 1.00 97.50 95 GLU A CA 1
ATOM 730 C C . GLU A 1 95 ? -2.538 5.929 -0.577 1.00 97.50 95 GLU A C 1
ATOM 732 O O . GLU A 1 95 ? -3.580 5.393 -0.956 1.00 97.50 95 GLU A O 1
ATOM 737 N N . GLN A 1 96 ? -1.363 5.552 -1.088 1.00 97.19 96 GLN A N 1
ATOM 738 C CA . GLN A 1 96 ? -1.279 4.729 -2.299 1.00 97.19 96 GLN A CA 1
ATOM 739 C C . GLN A 1 96 ? -1.750 3.281 -2.096 1.00 97.19 96 GLN A C 1
ATOM 741 O O . GLN A 1 96 ? -2.310 2.690 -3.017 1.00 97.19 96 GLN A O 1
ATOM 746 N N . LEU A 1 97 ? -1.560 2.692 -0.909 1.00 95.81 97 LEU A N 1
ATOM 747 C CA . LEU A 1 97 ? -2.034 1.329 -0.633 1.00 95.81 97 LEU A CA 1
ATOM 748 C C . LEU A 1 97 ? -3.571 1.217 -0.617 1.00 95.81 97 LEU A C 1
ATOM 750 O O . LEU A 1 97 ? -4.095 0.367 -1.343 1.00 95.81 97 LEU A O 1
ATOM 754 N N . PRO A 1 98 ? -4.325 2.051 0.133 1.00 96.44 98 PRO A N 1
ATOM 755 C CA . PRO A 1 98 ? -5.783 2.008 0.055 1.00 96.44 98 PRO A CA 1
ATOM 756 C C . PRO A 1 98 ? -6.295 2.312 -1.359 1.00 96.44 98 PRO A C 1
ATOM 758 O O . PRO A 1 98 ? -7.190 1.613 -1.839 1.00 96.44 98 PRO A O 1
ATOM 761 N N . GLN A 1 99 ? -5.698 3.279 -2.068 1.00 95.88 99 GLN A N 1
ATOM 762 C CA . GLN A 1 99 ? -6.050 3.563 -3.466 1.00 95.88 99 GLN A CA 1
ATOM 763 C C . GLN A 1 99 ? -5.835 2.345 -4.380 1.00 95.88 99 GLN A C 1
ATOM 765 O O . GLN A 1 99 ? -6.696 2.041 -5.208 1.00 95.88 99 GLN A O 1
ATOM 770 N N . TYR A 1 100 ? -4.738 1.603 -4.198 1.00 94.00 100 TYR A N 1
ATOM 771 C CA . TYR A 1 100 ? -4.482 0.363 -4.929 1.00 94.00 100 TYR A CA 1
ATOM 772 C C . TYR A 1 100 ? -5.566 -0.695 -4.669 1.00 94.00 100 TYR A C 1
ATOM 774 O O . TYR A 1 100 ? -6.097 -1.266 -5.624 1.00 94.00 100 TYR A O 1
ATOM 782 N N . PHE A 1 101 ? -5.961 -0.920 -3.410 1.00 93.12 101 PHE A N 1
ATOM 783 C CA . PHE A 1 101 ? -7.059 -1.842 -3.088 1.00 93.12 101 PHE A CA 1
ATOM 784 C C . PHE A 1 101 ? -8.369 -1.429 -3.767 1.00 93.12 101 PHE A C 1
ATOM 786 O O . PHE A 1 101 ? -9.038 -2.259 -4.388 1.00 93.12 101 PHE A O 1
ATOM 793 N N . ALA A 1 102 ? -8.706 -0.139 -3.708 1.00 94.00 102 ALA A N 1
ATOM 794 C CA . ALA A 1 102 ? -9.896 0.403 -4.354 1.00 94.00 102 ALA A CA 1
ATOM 795 C C . ALA A 1 102 ? -9.868 0.242 -5.881 1.00 94.00 102 ALA A C 1
ATOM 797 O O . ALA A 1 102 ? -10.911 -0.025 -6.480 1.00 94.00 102 ALA A O 1
ATOM 798 N N . ARG A 1 103 ? -8.699 0.372 -6.518 1.00 91.44 103 ARG A N 1
ATOM 799 C CA . ARG A 1 103 ? -8.546 0.183 -7.966 1.00 91.44 103 ARG A CA 1
ATOM 800 C C . ARG A 1 103 ? -8.733 -1.274 -8.385 1.00 91.44 103 ARG A C 1
ATOM 802 O O . ARG A 1 103 ? -9.413 -1.525 -9.375 1.00 91.44 103 ARG A O 1
ATOM 809 N N . VAL A 1 104 ? -8.133 -2.221 -7.661 1.00 86.94 104 VAL A N 1
ATOM 810 C CA . VAL A 1 104 ? -8.148 -3.647 -8.042 1.00 86.94 104 VAL A CA 1
ATOM 811 C C . VAL A 1 104 ? -9.506 -4.300 -7.780 1.00 86.94 104 VAL A C 1
ATOM 813 O O . VAL A 1 104 ? -9.940 -5.136 -8.566 1.00 86.94 104 VAL A O 1
ATOM 816 N N . LEU A 1 105 ? -10.182 -3.929 -6.690 1.00 85.12 105 LEU A N 1
ATOM 817 C CA . LEU A 1 105 ? -11.366 -4.650 -6.198 1.00 85.12 105 LEU A CA 1
ATOM 818 C C . LEU A 1 105 ? -12.643 -3.808 -6.195 1.00 85.12 105 LEU A C 1
ATOM 820 O O . LEU A 1 105 ? -13.735 -4.328 -5.976 1.00 85.12 105 LEU A O 1
ATOM 824 N N . GLY A 1 106 ? -12.515 -2.509 -6.451 1.00 92.31 106 GLY A N 1
ATOM 825 C CA . GLY A 1 106 ? -13.591 -1.544 -6.312 1.00 92.31 106 GLY A CA 1
ATOM 826 C C . GLY A 1 106 ? -13.552 -0.841 -4.959 1.00 92.31 106 GLY A C 1
ATOM 827 O O . GLY A 1 106 ? -13.318 -1.429 -3.903 1.00 92.31 106 GLY A O 1
ATOM 828 N N . LYS A 1 107 ? -13.827 0.462 -5.001 1.00 95.19 107 LYS A N 1
ATOM 829 C CA . LYS A 1 107 ? -13.774 1.362 -3.848 1.00 95.19 107 LYS A CA 1
ATOM 830 C C . LYS A 1 107 ? -14.632 0.894 -2.667 1.00 95.19 107 LYS A C 1
ATOM 832 O O . LYS A 1 107 ? -14.138 0.863 -1.546 1.00 95.19 107 LYS A O 1
ATOM 837 N N . GLN A 1 108 ? -15.891 0.528 -2.917 1.00 95.06 108 GLN A N 1
ATOM 838 C CA . GLN A 1 108 ? -16.804 0.107 -1.849 1.00 95.06 108 GLN A CA 1
ATOM 839 C C . GLN A 1 108 ? -16.346 -1.205 -1.205 1.00 95.06 108 GLN A C 1
ATOM 841 O O . GLN A 1 108 ? -16.272 -1.285 0.013 1.00 95.06 108 GLN A O 1
ATOM 846 N N . ALA A 1 109 ? -15.933 -2.188 -2.012 1.00 93.81 109 ALA A N 1
ATOM 847 C CA . ALA A 1 109 ? -15.411 -3.455 -1.507 1.00 93.81 109 ALA A CA 1
ATOM 848 C C . ALA A 1 109 ? -14.163 -3.262 -0.627 1.00 93.81 109 ALA A C 1
ATOM 850 O O . ALA A 1 109 ? -14.027 -3.922 0.402 1.00 93.81 109 ALA A O 1
ATOM 851 N N . ALA A 1 110 ? -13.274 -2.330 -0.991 1.00 95.06 110 ALA A N 1
ATOM 852 C CA . ALA A 1 110 ? -12.116 -1.985 -0.169 1.00 95.06 110 ALA A CA 1
ATOM 853 C C . ALA A 1 110 ? -12.516 -1.361 1.181 1.00 95.06 110 ALA A C 1
ATOM 855 O O . ALA A 1 110 ? -11.971 -1.747 2.216 1.00 95.06 110 ALA A O 1
ATOM 856 N N . ILE A 1 111 ? -13.485 -0.439 1.182 1.00 96.19 111 ILE A N 1
ATOM 857 C CA . ILE A 1 111 ? -14.028 0.175 2.405 1.00 96.19 111 ILE A CA 1
ATOM 858 C C . ILE A 1 111 ? -14.670 -0.886 3.308 1.00 96.19 111 ILE A C 1
ATOM 860 O O . ILE A 1 111 ? -14.348 -0.946 4.495 1.00 96.19 111 ILE A O 1
ATOM 864 N N . ASP A 1 112 ? -15.517 -1.750 2.749 1.00 94.75 112 ASP A N 1
ATOM 865 C CA . ASP A 1 112 ? -16.232 -2.786 3.500 1.00 94.75 112 ASP A CA 1
ATOM 866 C C . ASP A 1 112 ? -15.257 -3.797 4.124 1.00 94.75 112 ASP A C 1
ATOM 868 O O . ASP A 1 112 ? -15.399 -4.174 5.289 1.00 94.75 112 ASP A O 1
ATOM 872 N N . ALA A 1 113 ? -14.215 -4.196 3.386 1.00 94.94 113 ALA A N 1
ATOM 873 C CA . ALA A 1 113 ? -13.178 -5.085 3.902 1.00 94.94 113 ALA A CA 1
ATOM 874 C C . ALA A 1 113 ? -12.362 -4.433 5.030 1.00 94.94 113 ALA A C 1
ATOM 876 O O . ALA A 1 113 ? -12.105 -5.077 6.047 1.00 94.94 113 ALA A O 1
ATOM 877 N N . LEU A 1 114 ? -11.994 -3.153 4.892 1.00 95.69 114 LEU A N 1
ATOM 878 C CA . LEU A 1 114 ? -11.313 -2.401 5.950 1.00 95.69 114 LEU A CA 1
ATOM 879 C C . LEU A 1 114 ? -12.182 -2.283 7.205 1.00 95.69 114 LEU A C 1
ATOM 881 O O . LEU A 1 114 ? -11.686 -2.503 8.308 1.00 95.69 114 LEU A O 1
ATOM 885 N N . ALA A 1 115 ? -13.474 -1.984 7.047 1.00 93.88 115 ALA A N 1
ATOM 886 C CA . ALA A 1 115 ? -14.422 -1.920 8.155 1.00 93.88 115 ALA A CA 1
ATOM 887 C C . ALA A 1 115 ? -14.579 -3.287 8.843 1.00 93.88 115 ALA A C 1
ATOM 889 O O . ALA A 1 115 ? -14.545 -3.370 10.070 1.00 93.88 115 ALA A O 1
ATOM 890 N N . SER A 1 116 ? -14.669 -4.371 8.065 1.00 93.00 116 SER A N 1
ATOM 891 C CA . SER A 1 116 ? -14.738 -5.735 8.597 1.00 93.00 116 SER A CA 1
ATOM 892 C C . SER A 1 116 ? -13.473 -6.131 9.362 1.00 93.00 116 SER A C 1
ATOM 894 O O . SER A 1 116 ? -13.575 -6.782 10.403 1.00 93.00 116 SER A O 1
ATOM 896 N N . VAL A 1 117 ? -12.285 -5.756 8.876 1.00 94.25 117 VAL A N 1
ATOM 897 C CA . VAL A 1 117 ? -11.029 -6.008 9.598 1.00 94.25 117 VAL A CA 1
ATOM 898 C C . VAL A 1 117 ? -10.976 -5.179 10.876 1.00 94.25 117 VAL A C 1
ATOM 900 O O . VAL A 1 117 ? -10.680 -5.737 11.927 1.00 94.25 117 VAL A O 1
ATOM 903 N N . GLN A 1 118 ? -11.326 -3.893 10.813 1.00 91.12 118 GLN A N 1
ATOM 904 C CA . GLN A 1 118 ? -11.342 -2.993 11.970 1.00 91.12 118 GLN A CA 1
ATOM 905 C C . GLN A 1 118 ? -12.276 -3.482 13.092 1.00 91.12 118 GLN A C 1
ATOM 907 O O . GLN A 1 118 ? -11.977 -3.270 14.262 1.00 91.12 118 GLN A O 1
ATOM 912 N N . ALA A 1 119 ? -13.383 -4.149 12.749 1.00 88.75 119 ALA A N 1
ATOM 913 C CA . ALA A 1 119 ? -14.322 -4.732 13.711 1.00 88.75 119 ALA A CA 1
ATOM 914 C C . ALA A 1 119 ? -13.854 -6.072 14.321 1.00 88.75 119 ALA A C 1
ATOM 916 O O . ALA A 1 119 ? -14.544 -6.626 15.176 1.00 88.75 119 ALA A O 1
ATOM 917 N N . THR A 1 120 ? -12.720 -6.628 13.879 1.00 87.75 120 THR A N 1
ATOM 918 C CA . THR A 1 120 ? -12.176 -7.879 14.429 1.00 87.75 120 THR A CA 1
ATOM 919 C C . THR A 1 120 ? -11.509 -7.613 15.784 1.00 87.75 120 THR A C 1
ATO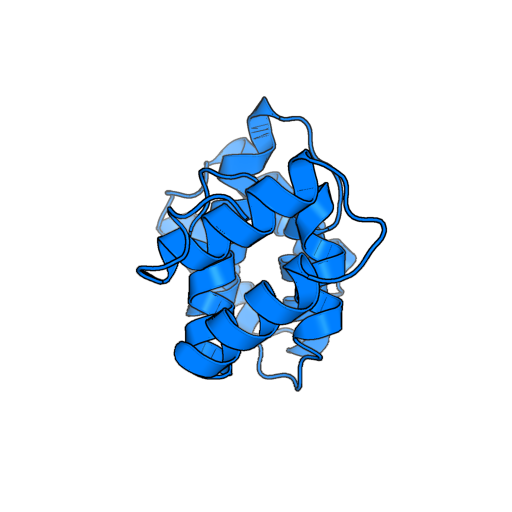M 921 O O . THR A 1 120 ? -10.734 -6.669 15.924 1.00 87.75 120 THR A O 1
ATOM 924 N N . GLU A 1 121 ? -11.767 -8.464 16.780 1.00 82.62 121 GLU A N 1
ATOM 925 C CA . GLU A 1 121 ? -11.077 -8.391 18.074 1.00 82.62 121 GLU A CA 1
ATOM 926 C C . GLU A 1 121 ? -9.563 -8.643 17.932 1.00 82.62 121 GLU A C 1
ATOM 928 O O . GLU A 1 121 ? -9.123 -9.422 17.086 1.00 82.62 121 GLU A O 1
ATOM 933 N N . GLY A 1 122 ? -8.758 -8.013 18.793 1.00 88.38 122 GLY A N 1
ATOM 934 C CA . GLY A 1 122 ? -7.310 -8.250 18.873 1.00 88.38 122 GLY A CA 1
ATOM 935 C C . GLY A 1 122 ? -6.423 -7.278 18.089 1.00 88.38 122 GLY A C 1
ATOM 936 O O . GLY A 1 122 ? -5.207 -7.445 18.115 1.00 88.38 122 GLY A O 1
ATOM 937 N N . LEU A 1 123 ? -6.995 -6.257 17.443 1.00 92.44 123 LEU A N 1
ATOM 938 C CA . LEU A 1 123 ? -6.222 -5.149 16.876 1.00 92.44 123 LEU A CA 1
ATOM 939 C C . LEU A 1 123 ? -5.757 -4.177 17.968 1.00 92.44 123 LEU A C 1
ATOM 941 O O . LEU A 1 123 ? -6.495 -3.846 18.895 1.00 92.44 123 LEU A O 1
ATOM 945 N N . SER A 1 124 ? -4.535 -3.682 17.822 1.00 94.19 124 SER A N 1
ATOM 946 C CA . SER A 1 124 ? -3.993 -2.571 18.600 1.00 94.19 124 SER A CA 1
ATOM 947 C C . SER A 1 124 ? -4.596 -1.227 18.179 1.00 94.19 124 SER A C 1
ATOM 949 O O . SER A 1 124 ? -5.066 -1.061 17.052 1.00 94.19 124 SER A O 1
ATOM 951 N N . ASP A 1 125 ? -4.486 -0.215 19.045 1.00 93.88 125 ASP A N 1
ATOM 952 C CA . ASP A 1 125 ? -4.908 1.160 18.732 1.00 93.88 125 ASP A CA 1
ATOM 953 C C . ASP A 1 125 ? -4.255 1.700 17.448 1.00 93.88 125 ASP A C 1
ATOM 955 O O . ASP A 1 125 ? -4.876 2.446 16.688 1.00 93.88 125 ASP A O 1
ATOM 959 N N . GLY A 1 126 ? -3.003 1.305 17.187 1.00 93.94 126 GLY A N 1
ATOM 960 C CA . GLY A 1 126 ? -2.270 1.671 15.977 1.00 93.94 126 GLY A CA 1
ATOM 961 C C . GLY A 1 126 ? -2.867 1.047 14.716 1.00 93.94 126 GLY A C 1
ATOM 962 O O . GLY A 1 126 ? -3.042 1.741 13.717 1.00 93.94 126 GLY A O 1
ATOM 963 N N . GLU A 1 127 ? -3.239 -0.231 14.768 1.00 95.69 127 GLU A N 1
ATOM 964 C CA . GLU A 1 127 ? -3.873 -0.932 13.644 1.00 95.69 127 GLU A CA 1
ATOM 965 C C . GLU A 1 127 ? -5.297 -0.427 13.390 1.00 95.69 127 GLU A C 1
ATOM 967 O O . GLU A 1 127 ? -5.690 -0.243 12.237 1.00 95.69 127 GLU A O 1
ATOM 972 N N . ILE A 1 128 ? -6.053 -0.126 14.451 1.00 95.31 128 ILE A N 1
ATOM 973 C CA . ILE A 1 128 ? -7.374 0.512 14.348 1.00 95.31 128 ILE A CA 1
ATOM 974 C C . ILE A 1 128 ? -7.237 1.887 13.684 1.00 95.31 128 ILE A C 1
ATOM 976 O O . ILE A 1 128 ? -7.998 2.217 12.770 1.00 95.31 128 ILE A O 1
ATOM 980 N N . ALA A 1 129 ? -6.252 2.686 14.105 1.00 94.81 129 ALA A N 1
ATOM 981 C CA . ALA A 1 129 ? -5.972 3.978 13.491 1.00 94.81 129 ALA A CA 1
ATOM 982 C C . ALA A 1 129 ? -5.568 3.833 12.016 1.00 94.81 129 ALA A C 1
ATOM 984 O O . ALA A 1 129 ? -6.075 4.587 11.189 1.00 94.81 129 ALA A O 1
ATOM 985 N N . ALA A 1 130 ? -4.732 2.849 11.673 1.00 96.44 130 ALA A N 1
ATOM 986 C CA . ALA A 1 130 ? -4.343 2.549 10.297 1.00 96.44 130 ALA A CA 1
ATOM 987 C C . ALA A 1 130 ? -5.548 2.189 9.416 1.00 96.44 130 ALA A C 1
ATOM 989 O O . ALA A 1 130 ? -5.739 2.807 8.368 1.00 96.44 130 ALA A O 1
ATOM 990 N N . ALA A 1 131 ? -6.403 1.261 9.860 1.00 96.62 131 ALA A N 1
ATOM 991 C CA . ALA A 1 131 ? -7.595 0.851 9.117 1.00 96.62 131 ALA A CA 1
ATOM 992 C C . ALA A 1 131 ? -8.559 2.029 8.904 1.00 96.62 131 ALA A C 1
ATOM 994 O O . ALA A 1 131 ? -9.051 2.253 7.794 1.00 96.62 131 ALA A O 1
ATOM 995 N N . ARG A 1 132 ? -8.768 2.840 9.947 1.00 95.69 132 ARG A N 1
ATOM 996 C CA . ARG A 1 132 ? -9.578 4.060 9.876 1.00 95.69 132 ARG A CA 1
ATOM 997 C C . ARG A 1 132 ? -8.995 5.081 8.897 1.00 95.69 132 ARG A C 1
ATOM 999 O O . ARG A 1 132 ? -9.728 5.627 8.078 1.00 95.69 132 ARG A O 1
ATOM 1006 N N . THR A 1 133 ? -7.687 5.326 8.947 1.00 97.06 133 THR A N 1
ATOM 1007 C CA . THR A 1 133 ? -7.008 6.250 8.029 1.00 97.06 133 THR A CA 1
ATOM 1008 C C . THR A 1 133 ? -7.100 5.774 6.582 1.00 97.06 133 THR A C 1
ATOM 1010 O O . THR A 1 133 ? -7.403 6.576 5.704 1.00 97.06 133 THR A O 1
ATO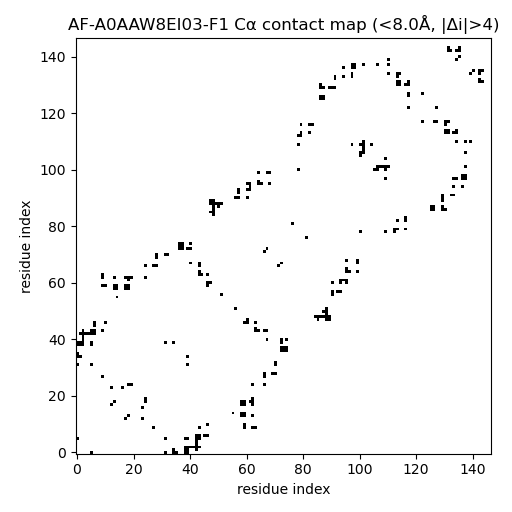M 1013 N N . MET A 1 134 ? -6.928 4.476 6.319 1.00 97.69 134 MET A N 1
ATOM 1014 C CA . MET A 1 134 ? -7.130 3.912 4.982 1.00 97.69 134 MET A CA 1
ATOM 1015 C C . MET A 1 134 ? -8.553 4.162 4.463 1.00 97.69 134 MET A C 1
ATOM 1017 O O . MET A 1 134 ? -8.717 4.587 3.322 1.00 97.69 134 MET A O 1
ATOM 1021 N N . ARG A 1 135 ? -9.585 3.969 5.296 1.00 97.25 135 ARG A N 1
ATOM 1022 C CA . ARG A 1 135 ? -10.983 4.280 4.935 1.00 97.25 135 ARG A CA 1
ATOM 1023 C C . ARG A 1 135 ? -11.187 5.769 4.654 1.00 97.25 135 ARG A C 1
ATOM 1025 O O . ARG A 1 135 ? -11.865 6.122 3.690 1.00 97.25 135 ARG A O 1
ATOM 1032 N N . TRP A 1 136 ? -10.561 6.642 5.444 1.00 97.00 136 TRP A N 1
ATOM 1033 C CA . TRP A 1 136 ? -10.600 8.088 5.223 1.00 97.00 136 TRP A CA 1
ATOM 1034 C C . TRP A 1 136 ? -9.951 8.498 3.892 1.00 97.00 136 TRP A C 1
ATOM 1036 O O . TRP A 1 136 ? -10.541 9.294 3.165 1.00 97.00 136 TRP A O 1
ATOM 1046 N N . TRP A 1 137 ? -8.812 7.905 3.511 1.00 97.19 137 TRP A N 1
ATOM 1047 C CA . TRP A 1 137 ? -8.200 8.118 2.188 1.00 97.19 137 TRP A CA 1
ATOM 1048 C C . TRP A 1 137 ? -9.121 7.696 1.040 1.00 97.19 137 TRP A C 1
ATOM 1050 O O . TRP A 1 137 ? -9.115 8.294 -0.034 1.00 97.19 137 TRP A O 1
ATOM 1060 N N . LEU A 1 138 ? -9.965 6.691 1.278 1.00 96.69 138 LEU A N 1
ATOM 1061 C CA . LEU A 1 138 ? -11.012 6.289 0.346 1.00 96.69 138 LEU A CA 1
ATOM 1062 C C . LEU A 1 138 ? -12.255 7.187 0.423 1.00 96.69 138 LEU A C 1
ATOM 1064 O O . LEU A 1 138 ? -13.193 6.991 -0.339 1.00 96.69 138 LEU A O 1
ATOM 1068 N N . GLY A 1 139 ? -12.302 8.205 1.274 1.00 95.06 139 GLY A N 1
ATOM 1069 C CA . GLY A 1 139 ? -13.459 9.090 1.407 1.00 95.06 139 GLY A CA 1
ATOM 1070 C C . GLY A 1 139 ? -14.692 8.389 1.978 1.00 95.06 139 GLY A C 1
ATOM 1071 O O . GLY A 1 139 ? -15.810 8.723 1.587 1.00 95.06 139 GLY A O 1
ATOM 1072 N N . ASP A 1 140 ? -14.499 7.403 2.856 1.00 93.94 140 ASP A N 1
ATOM 1073 C CA . ASP A 1 140 ? -15.579 6.850 3.669 1.00 93.94 140 ASP A CA 1
ATOM 1074 C C . ASP A 1 140 ? -16.063 7.915 4.676 1.00 93.94 140 ASP A C 1
ATOM 1076 O O . ASP A 1 140 ? -15.287 8.327 5.546 1.00 93.94 140 ASP A O 1
ATOM 1080 N N . PRO A 1 141 ? -17.328 8.371 4.592 1.00 84.81 141 PRO A N 1
ATOM 1081 C CA . PRO A 1 141 ? -17.853 9.412 5.474 1.00 84.81 141 PRO A CA 1
ATOM 1082 C C . PRO A 1 141 ? -17.904 8.981 6.946 1.00 84.81 141 PRO A C 1
ATOM 1084 O O . PRO A 1 141 ? -17.856 9.832 7.829 1.00 84.81 141 PRO A O 1
ATOM 1087 N N . THR A 1 142 ? -17.951 7.675 7.216 1.00 86.25 142 THR A N 1
ATOM 1088 C CA . THR A 1 142 ? -18.022 7.115 8.576 1.00 86.25 142 THR A CA 1
ATOM 1089 C C . THR A 1 142 ? -16.641 6.904 9.201 1.00 86.25 142 THR A C 1
ATOM 1091 O O . THR A 1 142 ? -16.531 6.602 10.384 1.00 86.25 142 THR A O 1
ATOM 1094 N N . ALA A 1 143 ? -15.552 7.107 8.449 1.00 79.75 143 ALA A N 1
ATOM 1095 C CA . ALA A 1 143 ? -14.195 6.946 8.974 1.00 79.75 143 ALA A CA 1
ATOM 1096 C C . ALA A 1 143 ? -13.830 7.989 10.049 1.00 79.75 143 ALA A C 1
ATOM 1098 O O . ALA A 1 143 ? -12.888 7.781 10.810 1.00 79.75 143 ALA A O 1
ATOM 1099 N N . GLY A 1 144 ? -14.551 9.113 10.117 1.00 67.38 144 GLY A N 1
ATOM 1100 C CA . GLY A 1 144 ? -14.381 10.126 11.164 1.00 67.38 144 GLY A CA 1
ATOM 1101 C C . GLY A 1 144 ? -15.142 9.825 12.458 1.00 67.38 144 GLY A C 1
ATOM 1102 O O . GLY A 1 144 ? -14.886 10.470 13.474 1.00 67.38 144 GLY A O 1
ATOM 1103 N N . GLU A 1 145 ? -16.062 8.863 12.434 1.00 62.47 145 GLU A N 1
ATOM 1104 C CA . GLU A 1 145 ? -16.875 8.497 13.588 1.00 62.47 145 GLU A CA 1
ATOM 1105 C C . GLU A 1 145 ? -16.068 7.515 14.452 1.00 62.47 145 GLU A C 1
ATOM 1107 O O . GLU A 1 145 ? -15.575 6.489 13.975 1.00 62.47 145 GLU A O 1
ATOM 1112 N N . GLN A 1 146 ? -15.835 7.865 15.721 1.00 51.22 146 GLN A N 1
ATOM 1113 C CA . GLN A 1 146 ? -15.311 6.890 16.679 1.00 51.22 146 GLN A CA 1
ATOM 1114 C C . GLN A 1 146 ? -16.392 5.823 16.930 1.00 51.22 146 GLN A C 1
ATOM 1116 O O . GLN A 1 146 ? -17.566 6.194 16.983 1.00 51.22 146 GLN A O 1
ATOM 1121 N N . PRO A 1 147 ? -16.022 4.533 17.058 1.00 53.53 147 PRO A N 1
ATOM 1122 C CA . PRO A 1 147 ? -16.953 3.520 17.544 1.00 53.53 147 PRO A CA 1
ATOM 1123 C C . PRO A 1 147 ? -17.440 3.834 18.965 1.00 53.53 147 PRO A C 1
ATOM 1125 O O . PRO A 1 147 ? -16.669 4.459 19.734 1.00 53.53 147 PRO A O 1
#

pLDDT: mean 92.18, std 7.63, range [51.22, 98.0]

Secondary structure (DSSP, 8-state):
--HHHHHHHHHHHHHHH-S--HHHHHHHHHHHTTS-HHHHHHHHHHHHHS---HHHHHHHHHHHHHHHHHH-------HHHHHHHHTTT--TT--HHHHHHHHHH-HHHHHHHHHHHHTSTT--HHHHHHHHHHHHHTT-GGGGS--

Solvent-accessible surface area (backbone atoms only — not comparable to full-atom values): 7894 Å² total; per-residue (Å²): 98,52,31,68,57,41,32,51,52,49,48,56,43,17,78,73,55,42,47,78,40,66,69,58,51,52,50,51,38,63,57,50,66,75,31,55,35,65,28,44,41,51,9,41,52,40,54,32,42,50,78,59,63,79,92,53,34,49,36,32,37,38,34,30,21,54,43,54,60,74,47,55,48,75,64,96,72,64,61,63,58,51,50,63,54,22,29,84,38,53,49,85,90,44,56,39,58,48,52,42,45,20,68,79,67,35,56,65,56,39,43,52,46,38,53,56,56,58,71,44,87,88,67,51,75,64,29,44,48,35,36,32,46,40,28,41,71,69,66,42,84,64,44,79,58,78,132

Radius of gyration: 14.75 Å; Cα contacts (8 Å, |Δi|>4): 183; chains: 1; bounding box: 36×24×36 Å